Protein AF-A0A251TDT8-F1 (afdb_monomer_lite)

Radius of gyration: 25.7 Å; chains: 1; bounding box: 48×31×86 Å

Sequence (150 aa):
MIRGVPVQFLWQVLSDKQMSRLHEELTTSLGTLNLVSNNHDYLMVLALIEIVDNIKCVAKGVSRLGKKCTDPVYRNLDHVFDNPIEIDGNWCGWEYKLKKMEKQVKKMKRFAAVTLQLCEELEVLSELENGLKRLQDNNSNQMKLNEFEI

Structure (mmCIF, N/CA/C/O backbone):
data_AF-A0A251TDT8-F1
#
_entry.id   AF-A0A251TDT8-F1
#
loop_
_atom_site.group_PDB
_atom_site.id
_atom_site.type_symbol
_atom_site.label_atom_id
_atom_site.label_alt_id
_atom_site.label_comp_id
_atom_site.label_asym_id
_atom_site.label_entity_id
_atom_site.label_seq_id
_atom_site.pdbx_PDB_ins_code
_atom_site.Cartn_x
_atom_site.Cartn_y
_atom_site.Cartn_z
_atom_site.occupancy
_atom_site.B_iso_or_equiv
_atom_site.auth_seq_id
_atom_site.auth_comp_id
_atom_site.auth_asym_id
_atom_site.auth_atom_id
_atom_site.pdbx_PDB_model_num
ATOM 1 N N . MET A 1 1 ? 15.741 -5.359 7.578 1.00 31.61 1 MET A N 1
ATOM 2 C CA . MET A 1 1 ? 14.926 -4.141 7.779 1.00 31.61 1 MET A CA 1
ATOM 3 C C . MET A 1 1 ? 14.468 -3.651 6.411 1.00 31.61 1 MET A C 1
ATOM 5 O O . MET A 1 1 ? 15.202 -2.934 5.745 1.00 31.61 1 MET A O 1
ATOM 9 N N . ILE A 1 2 ? 13.312 -4.128 5.939 1.00 37.88 2 ILE A N 1
ATOM 10 C CA . ILE A 1 2 ? 12.741 -3.696 4.656 1.00 37.88 2 ILE A CA 1
ATOM 11 C C . ILE A 1 2 ? 12.204 -2.285 4.891 1.00 37.88 2 ILE A C 1
ATOM 13 O O . ILE A 1 2 ? 11.228 -2.107 5.618 1.00 37.88 2 ILE A O 1
ATOM 17 N N . ARG A 1 3 ? 12.887 -1.267 4.356 1.00 37.72 3 ARG A N 1
ATOM 18 C CA . ARG A 1 3 ? 12.356 0.098 4.335 1.00 37.72 3 ARG A CA 1
ATOM 19 C C . ARG A 1 3 ? 11.106 0.072 3.462 1.00 37.72 3 ARG A C 1
ATOM 21 O O . ARG A 1 3 ? 11.209 0.008 2.243 1.00 37.72 3 ARG A O 1
ATOM 28 N N . GLY A 1 4 ? 9.938 0.062 4.101 1.00 40.88 4 GLY A N 1
ATOM 29 C CA . GLY A 1 4 ? 8.659 0.153 3.414 1.00 40.88 4 GLY A CA 1
ATOM 30 C C . GLY A 1 4 ? 8.638 1.412 2.558 1.00 40.88 4 GLY A C 1
ATOM 31 O O . GLY A 1 4 ? 8.824 2.519 3.067 1.00 40.88 4 GLY A O 1
ATOM 32 N N . VAL A 1 5 ? 8.453 1.236 1.253 1.00 46.31 5 VAL A N 1
ATOM 33 C CA . VAL A 1 5 ? 8.244 2.348 0.329 1.00 46.31 5 VAL A CA 1
ATOM 34 C C . VAL A 1 5 ? 7.019 3.125 0.826 1.00 46.31 5 VAL A C 1
ATOM 36 O O . VAL A 1 5 ? 5.959 2.526 1.027 1.00 46.31 5 VAL A O 1
ATOM 39 N N . PRO A 1 6 ? 7.123 4.442 1.078 1.00 46.53 6 PRO A N 1
ATOM 40 C CA . PRO A 1 6 ? 5.987 5.209 1.558 1.00 46.53 6 PRO A CA 1
ATOM 41 C C . PRO A 1 6 ? 4.871 5.165 0.509 1.00 46.53 6 PRO A C 1
ATOM 43 O O . PRO A 1 6 ? 5.058 5.609 -0.623 1.00 46.53 6 PRO A O 1
ATOM 46 N N . VAL A 1 7 ? 3.683 4.694 0.912 1.00 47.88 7 VAL A N 1
ATOM 47 C CA . VAL A 1 7 ? 2.456 4.538 0.088 1.00 47.88 7 VAL A CA 1
ATOM 48 C C . VAL A 1 7 ? 2.117 5.794 -0.741 1.00 47.88 7 VAL A C 1
ATOM 50 O O . VAL A 1 7 ? 1.459 5.740 -1.773 1.00 47.88 7 VAL A O 1
ATOM 53 N N . GLN A 1 8 ? 2.635 6.941 -0.310 1.00 47.06 8 GLN A N 1
ATOM 54 C CA . GLN A 1 8 ? 2.539 8.255 -0.932 1.00 47.06 8 GLN A CA 1
ATOM 55 C C . GLN A 1 8 ? 3.125 8.328 -2.355 1.00 47.06 8 GLN A C 1
ATOM 57 O O . GLN A 1 8 ? 2.700 9.194 -3.118 1.00 47.06 8 GLN A O 1
ATOM 62 N N . PHE A 1 9 ? 4.095 7.469 -2.691 1.00 55.69 9 PHE A N 1
ATOM 63 C CA . PHE A 1 9 ? 4.822 7.513 -3.965 1.00 55.69 9 PHE A CA 1
ATOM 64 C C . PHE A 1 9 ? 4.203 6.645 -5.061 1.00 55.69 9 PHE A C 1
ATOM 66 O O . PHE A 1 9 ? 4.388 6.953 -6.233 1.00 55.69 9 PHE A O 1
ATOM 73 N N . LEU A 1 10 ? 3.443 5.604 -4.706 1.00 57.69 10 LEU A N 1
ATOM 74 C CA . LEU A 1 10 ? 2.997 4.569 -5.650 1.00 57.69 10 LEU A CA 1
ATOM 75 C C . LEU A 1 10 ? 2.246 5.125 -6.861 1.00 57.69 10 LEU A C 1
ATOM 77 O O . LEU A 1 10 ? 2.482 4.686 -7.979 1.00 57.69 10 LEU A O 1
ATOM 81 N N . TRP A 1 11 ? 1.396 6.135 -6.663 1.00 62.72 11 TRP A N 1
ATOM 82 C CA . TRP A 1 11 ? 0.646 6.733 -7.769 1.00 62.72 11 TRP A CA 1
ATOM 83 C C . TRP A 1 11 ? 1.535 7.548 -8.729 1.00 62.72 11 TRP A C 1
ATOM 85 O O . TRP A 1 11 ? 1.183 7.711 -9.891 1.00 62.72 11 TRP A O 1
ATOM 95 N N . GLN A 1 12 ? 2.692 8.046 -8.271 1.00 66.25 12 GLN A N 1
ATOM 96 C CA . GLN A 1 12 ? 3.645 8.782 -9.111 1.00 66.25 12 GLN A CA 1
ATOM 97 C C . GLN A 1 12 ? 4.664 7.877 -9.804 1.00 66.25 12 GLN A C 1
ATOM 99 O O . GLN A 1 12 ? 5.225 8.297 -10.814 1.00 66.25 12 GLN A O 1
ATOM 104 N N . VAL A 1 13 ? 4.903 6.666 -9.286 1.00 66.12 13 VAL A N 1
ATOM 105 C CA . VAL A 1 13 ? 5.915 5.725 -9.807 1.00 66.12 13 VAL A CA 1
ATOM 106 C C . VAL A 1 13 ? 5.671 5.382 -11.278 1.00 66.12 13 VAL A C 1
ATOM 108 O O . VAL A 1 13 ? 6.625 5.297 -12.038 1.00 66.12 13 VAL A O 1
ATOM 111 N N . LEU A 1 14 ? 4.407 5.276 -11.694 1.00 69.00 14 LEU A N 1
ATOM 112 C CA . LEU A 1 14 ? 4.033 4.980 -13.081 1.00 69.00 14 LEU A CA 1
ATOM 113 C C . LEU A 1 14 ? 3.860 6.226 -13.966 1.00 69.00 14 LEU A C 1
ATOM 115 O O . LEU A 1 14 ? 3.399 6.110 -15.095 1.00 69.00 14 LEU A O 1
ATOM 119 N N . SER A 1 15 ? 4.187 7.428 -13.480 1.00 77.62 15 SER A N 1
ATOM 120 C CA . SER A 1 15 ? 4.156 8.615 -14.346 1.00 77.62 15 SER A CA 1
ATOM 121 C C . SER A 1 15 ? 5.298 8.579 -15.359 1.00 77.62 15 SER A C 1
ATOM 123 O O . SER A 1 15 ? 6.400 8.153 -15.013 1.00 77.62 15 SER A O 1
ATOM 125 N N . ASP A 1 16 ? 5.071 9.110 -16.565 1.00 78.06 16 ASP A N 1
ATOM 126 C CA . ASP A 1 16 ? 6.079 9.148 -17.639 1.00 78.06 16 ASP A CA 1
ATOM 127 C C . ASP A 1 16 ? 7.420 9.688 -17.143 1.00 78.06 16 ASP A C 1
ATOM 129 O O . ASP A 1 16 ? 8.469 9.099 -17.371 1.00 78.06 16 ASP A O 1
ATOM 133 N N . LYS A 1 17 ? 7.383 10.764 -16.348 1.00 84.06 17 LYS A N 1
ATOM 134 C CA . LYS A 1 17 ? 8.579 11.354 -15.745 1.00 84.06 17 LYS A CA 1
ATOM 135 C C . LYS A 1 17 ? 9.340 10.367 -14.856 1.00 84.06 17 LYS A C 1
ATOM 137 O O . LYS A 1 17 ? 10.566 10.351 -14.894 1.00 84.06 17 LYS A O 1
ATOM 142 N N . GLN A 1 18 ? 8.650 9.608 -14.005 1.00 83.38 18 GLN A N 1
ATOM 143 C CA . GLN A 1 18 ? 9.320 8.647 -13.124 1.00 83.38 18 GLN A CA 1
ATOM 144 C C . GLN A 1 18 ? 9.786 7.413 -13.896 1.00 83.38 18 GLN A C 1
ATOM 146 O O . GLN A 1 18 ? 10.883 6.937 -13.629 1.00 83.38 18 GLN A O 1
ATOM 151 N N . MET A 1 19 ? 9.028 6.962 -14.897 1.00 83.56 19 MET A N 1
ATOM 152 C CA . MET A 1 19 ? 9.432 5.861 -15.772 1.00 83.56 19 MET A CA 1
ATOM 153 C C . MET A 1 19 ? 10.671 6.212 -16.604 1.00 83.56 19 MET A C 1
ATOM 155 O O . MET A 1 19 ? 11.585 5.398 -16.702 1.00 83.56 19 MET A O 1
ATOM 159 N N . SER A 1 20 ? 10.763 7.436 -17.134 1.00 86.06 20 SER A N 1
ATOM 160 C CA . SER A 1 20 ? 11.966 7.909 -17.832 1.00 86.06 20 SER A CA 1
ATOM 161 C C . SER A 1 20 ? 13.176 8.005 -16.902 1.00 86.06 20 SER A C 1
ATOM 163 O O . SER A 1 20 ? 14.268 7.597 -17.284 1.00 86.06 20 SER A O 1
ATOM 165 N N . ARG A 1 21 ? 12.987 8.497 -15.670 1.00 88.50 21 ARG A N 1
ATOM 166 C CA . ARG A 1 21 ? 14.063 8.537 -14.665 1.00 88.50 21 ARG A CA 1
ATOM 167 C C . ARG A 1 21 ? 14.529 7.140 -14.270 1.00 88.50 21 ARG A C 1
ATOM 169 O O . ARG A 1 21 ? 15.725 6.905 -14.196 1.00 88.50 21 ARG A O 1
ATOM 176 N N . LEU A 1 22 ? 13.598 6.212 -14.056 1.00 87.31 22 LEU A N 1
ATOM 177 C CA . LEU A 1 22 ? 13.910 4.819 -13.747 1.00 87.31 22 LEU A CA 1
ATOM 178 C C . LEU A 1 22 ? 14.700 4.167 -14.887 1.00 87.31 22 LEU A C 1
ATOM 180 O O . LEU A 1 22 ? 15.695 3.495 -14.637 1.00 87.31 22 LEU A O 1
ATOM 184 N N . HIS A 1 23 ? 14.297 4.408 -16.135 1.00 87.25 23 HIS A N 1
ATOM 185 C CA . HIS A 1 23 ? 15.029 3.940 -17.309 1.00 87.25 23 HIS A CA 1
ATOM 186 C C . HIS A 1 23 ? 16.461 4.495 -17.351 1.00 87.25 23 HIS A C 1
ATOM 188 O O . HIS A 1 23 ? 17.415 3.747 -17.565 1.00 87.25 23 HIS A O 1
ATOM 194 N N . GLU A 1 24 ? 16.638 5.795 -17.112 1.00 89.19 24 GLU A N 1
ATOM 195 C CA . GLU A 1 24 ? 17.960 6.429 -17.031 1.00 89.19 24 GLU A CA 1
ATOM 196 C C . GLU A 1 24 ? 18.817 5.820 -15.907 1.00 89.19 24 GLU A C 1
ATOM 198 O O . GLU A 1 24 ? 19.966 5.448 -16.130 1.00 89.19 24 GLU A O 1
ATOM 203 N N . GLU A 1 25 ? 18.258 5.632 -14.713 1.00 87.56 25 GLU A N 1
ATOM 204 C CA . GLU A 1 25 ? 18.964 5.022 -13.580 1.00 87.56 25 GLU A CA 1
ATOM 205 C C . GLU A 1 25 ? 19.378 3.567 -13.874 1.00 87.56 25 GLU A C 1
ATOM 207 O O . GLU A 1 25 ? 20.517 3.179 -13.602 1.00 87.56 25 GLU A O 1
ATOM 212 N N . LEU A 1 26 ? 18.501 2.766 -14.489 1.00 86.06 26 LEU A N 1
ATOM 213 C CA . LEU A 1 26 ? 18.790 1.372 -14.850 1.00 86.06 26 LEU A CA 1
ATOM 214 C C . LEU A 1 26 ? 19.828 1.249 -15.974 1.00 86.06 26 LEU A C 1
ATOM 216 O O . LEU A 1 26 ? 20.595 0.288 -16.003 1.00 86.06 26 LEU A O 1
ATOM 220 N N . THR A 1 27 ? 19.871 2.217 -1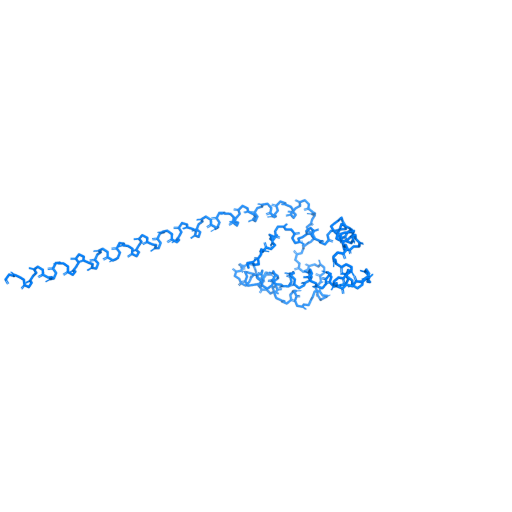6.891 1.00 82.38 27 THR A N 1
ATOM 221 C CA . THR A 1 27 ? 20.803 2.228 -18.033 1.00 82.38 27 THR A CA 1
ATOM 222 C C . THR A 1 27 ? 22.163 2.838 -17.700 1.00 82.38 27 THR A C 1
ATOM 224 O O . THR A 1 27 ? 23.143 2.533 -18.373 1.00 82.38 27 THR A O 1
ATOM 227 N N . THR A 1 28 ? 22.257 3.655 -16.649 1.00 85.44 28 THR A N 1
ATOM 228 C CA . THR A 1 28 ? 23.511 4.303 -16.217 1.00 85.44 28 THR A CA 1
ATOM 229 C C . THR A 1 28 ? 24.183 3.601 -15.036 1.00 85.44 28 THR A C 1
ATOM 231 O O . THR A 1 28 ? 25.387 3.755 -14.817 1.00 85.44 28 THR A O 1
ATOM 234 N N . SER A 1 29 ? 23.435 2.800 -14.274 1.00 88.31 29 SER A N 1
ATOM 235 C CA . SER A 1 29 ? 23.958 2.075 -13.119 1.00 88.31 29 SER A CA 1
ATOM 236 C C . SER A 1 29 ? 24.831 0.891 -13.539 1.00 88.31 29 SER A C 1
ATOM 238 O O . SER A 1 29 ? 24.343 -0.202 -13.832 1.00 88.31 29 SER A O 1
ATOM 240 N N . LEU A 1 30 ? 26.152 1.085 -13.476 1.00 84.81 30 LEU A N 1
ATOM 241 C CA . LEU A 1 30 ? 27.146 0.043 -13.756 1.00 84.81 30 LEU A CA 1
ATOM 242 C C . LEU A 1 30 ? 26.932 -1.216 -12.894 1.00 84.81 30 LEU A C 1
ATOM 244 O O . LEU A 1 30 ? 27.124 -2.333 -13.363 1.00 84.81 30 LEU A O 1
ATOM 248 N N . GLY A 1 31 ? 26.500 -1.043 -11.640 1.00 85.94 31 GLY A N 1
ATOM 249 C CA . GLY A 1 31 ? 26.188 -2.160 -10.746 1.00 85.94 31 GLY A CA 1
ATOM 250 C C . GLY A 1 31 ? 25.018 -3.003 -11.252 1.00 85.94 31 GLY A C 1
ATOM 251 O O . GLY A 1 31 ? 25.099 -4.226 -11.238 1.00 85.94 31 GLY A O 1
ATOM 252 N N . THR A 1 32 ? 23.966 -2.363 -11.763 1.00 85.44 32 THR A N 1
ATOM 253 C CA . THR A 1 32 ? 22.799 -3.065 -12.323 1.00 85.44 32 THR A CA 1
ATOM 254 C C . THR A 1 32 ? 23.169 -3.792 -13.613 1.00 85.44 32 THR A C 1
ATOM 256 O O . THR A 1 32 ? 22.847 -4.971 -13.770 1.00 85.44 32 THR A O 1
ATOM 259 N N . LEU A 1 33 ? 23.923 -3.124 -14.493 1.00 86.38 33 LEU A N 1
ATOM 260 C CA . LEU A 1 33 ? 24.365 -3.702 -15.763 1.00 86.38 33 LEU A CA 1
ATOM 261 C C . LEU A 1 33 ? 25.299 -4.903 -15.580 1.00 86.38 33 LEU A C 1
ATOM 263 O O . LEU A 1 33 ? 25.203 -5.875 -16.326 1.00 86.38 33 LEU A O 1
ATOM 267 N N . ASN A 1 34 ? 26.173 -4.852 -14.573 1.00 86.38 34 ASN A N 1
ATOM 268 C CA . ASN A 1 34 ? 27.160 -5.903 -14.333 1.00 86.38 34 ASN A CA 1
ATOM 269 C C . ASN A 1 34 ? 26.636 -7.061 -13.473 1.00 86.38 34 ASN A C 1
ATOM 271 O O . ASN A 1 34 ? 27.102 -8.184 -13.645 1.00 86.38 34 ASN A O 1
ATOM 275 N N . LEU A 1 35 ? 25.721 -6.810 -12.527 1.00 88.94 35 LEU A N 1
ATOM 276 C CA . LEU A 1 35 ? 25.252 -7.835 -11.581 1.00 88.94 35 LEU A CA 1
ATOM 277 C C . LEU A 1 35 ? 23.919 -8.474 -11.973 1.00 88.94 35 LEU A C 1
ATOM 279 O O . LEU A 1 35 ? 23.648 -9.593 -11.543 1.00 88.94 35 LEU A O 1
ATOM 283 N N . VAL A 1 36 ? 23.081 -7.774 -12.743 1.00 88.44 36 VAL A N 1
ATOM 284 C CA . VAL A 1 36 ? 21.736 -8.249 -13.096 1.00 88.44 36 VAL A CA 1
ATOM 285 C C . VAL A 1 36 ? 21.666 -8.603 -14.576 1.00 88.44 36 VAL A C 1
ATOM 287 O O . VAL A 1 36 ? 21.436 -9.760 -14.920 1.00 88.44 36 VAL A O 1
ATOM 290 N N . SER A 1 37 ? 21.840 -7.618 -15.461 1.00 88.62 37 SER A N 1
ATOM 291 C CA . SER A 1 37 ? 21.809 -7.823 -16.912 1.00 88.62 37 SER A CA 1
ATOM 292 C C . SER A 1 37 ? 22.267 -6.571 -17.650 1.00 88.62 37 SER A C 1
ATOM 294 O O . SER A 1 37 ? 21.920 -5.465 -17.255 1.00 88.62 37 SER A O 1
ATOM 296 N N . ASN A 1 38 ? 22.958 -6.735 -18.775 1.00 87.94 38 ASN A N 1
ATOM 297 C CA . ASN A 1 38 ? 23.280 -5.646 -19.699 1.00 87.94 38 ASN A CA 1
ATOM 298 C C . ASN A 1 38 ? 22.163 -5.367 -20.725 1.00 87.94 38 ASN A C 1
ATOM 300 O O . ASN A 1 38 ? 22.293 -4.453 -21.537 1.00 87.94 38 ASN A O 1
ATOM 304 N N . ASN A 1 39 ? 21.080 -6.149 -20.718 1.00 90.12 39 ASN A N 1
ATOM 305 C CA . ASN A 1 39 ? 19.933 -5.940 -21.591 1.00 90.12 39 ASN A CA 1
ATOM 306 C C . ASN A 1 39 ? 18.943 -4.967 -20.929 1.00 90.12 39 ASN A C 1
ATOM 308 O O . ASN A 1 39 ? 18.236 -5.324 -19.986 1.00 90.12 39 ASN A O 1
ATOM 312 N N . HIS A 1 40 ? 18.884 -3.738 -21.442 1.00 86.62 40 HIS A N 1
ATOM 313 C CA . HIS A 1 40 ? 18.030 -2.681 -20.901 1.00 86.62 40 HIS A CA 1
ATOM 314 C C . HIS A 1 40 ? 16.534 -3.008 -20.977 1.00 86.62 40 HIS A C 1
ATOM 316 O O . HIS A 1 40 ? 15.816 -2.747 -20.013 1.00 86.62 40 HIS A O 1
ATOM 322 N N . ASP A 1 41 ? 16.068 -3.638 -22.059 1.00 87.25 41 ASP A N 1
ATOM 323 C CA . ASP A 1 41 ? 14.660 -4.026 -22.203 1.00 87.25 41 ASP A CA 1
ATOM 324 C C . ASP A 1 41 ? 14.273 -5.059 -21.141 1.00 87.25 41 ASP A C 1
ATOM 326 O O . ASP A 1 41 ? 13.223 -4.956 -20.504 1.00 87.25 41 ASP A O 1
ATOM 330 N N . TYR A 1 42 ? 15.164 -6.020 -20.882 1.00 89.50 42 TYR A N 1
ATOM 331 C CA . TYR A 1 42 ? 14.979 -7.000 -19.815 1.00 89.50 42 TYR A CA 1
ATOM 332 C C . TYR A 1 42 ? 14.930 -6.338 -18.431 1.00 89.50 42 TYR A C 1
ATOM 334 O O . TYR A 1 42 ? 14.041 -6.650 -17.638 1.00 89.50 42 TYR A O 1
ATOM 342 N N . LEU A 1 43 ? 15.838 -5.398 -18.144 1.00 89.69 43 LEU A N 1
ATOM 343 C CA . LEU A 1 43 ? 15.838 -4.662 -16.874 1.00 89.69 43 LEU A CA 1
ATOM 344 C C . LEU A 1 43 ? 14.559 -3.839 -16.680 1.00 89.69 43 LEU A C 1
ATOM 346 O O . LEU A 1 43 ? 14.023 -3.798 -15.574 1.00 89.69 43 LEU A O 1
ATOM 350 N N . MET A 1 44 ? 14.045 -3.219 -17.744 1.00 87.69 44 MET A N 1
ATOM 351 C CA . MET A 1 44 ? 12.791 -2.467 -17.693 1.00 87.69 44 MET A CA 1
ATOM 352 C C . MET A 1 44 ? 11.587 -3.371 -17.436 1.00 87.69 44 MET A C 1
ATOM 354 O O . MET A 1 44 ? 10.744 -3.040 -16.601 1.00 87.69 44 MET A O 1
ATOM 358 N N . VAL A 1 45 ? 11.513 -4.524 -18.105 1.00 89.44 45 VAL A N 1
ATOM 359 C CA . VAL A 1 45 ? 10.462 -5.521 -17.851 1.00 89.44 45 VAL A CA 1
ATOM 360 C C . VAL A 1 45 ? 10.540 -6.029 -16.413 1.00 89.44 45 VAL A C 1
ATOM 362 O O . VAL A 1 45 ? 9.517 -6.085 -15.731 1.00 89.44 45 VAL A O 1
ATOM 365 N N . LEU A 1 46 ? 11.741 -6.338 -15.921 1.00 90.62 46 LEU A N 1
ATOM 366 C CA . LEU A 1 46 ? 11.952 -6.779 -14.543 1.00 90.62 46 LEU A CA 1
ATOM 367 C C . LEU A 1 46 ? 11.493 -5.715 -13.533 1.00 90.62 46 LEU A C 1
ATOM 369 O O . LEU A 1 46 ? 10.756 -6.028 -12.600 1.00 90.62 46 LEU A O 1
ATOM 373 N N . ALA A 1 47 ? 11.860 -4.451 -13.750 1.00 88.25 47 ALA A N 1
ATOM 374 C CA . ALA A 1 47 ? 11.443 -3.348 -12.891 1.00 88.25 47 ALA A CA 1
ATOM 375 C C . ALA A 1 47 ? 9.921 -3.128 -12.915 1.00 88.25 47 ALA A C 1
ATOM 377 O O . ALA A 1 47 ? 9.316 -2.861 -11.876 1.00 88.25 47 ALA A O 1
ATOM 378 N N . LEU A 1 48 ? 9.279 -3.277 -14.077 1.00 84.88 48 LEU A N 1
ATOM 379 C CA . LEU A 1 48 ? 7.821 -3.212 -14.193 1.00 84.88 48 LEU A CA 1
ATOM 380 C C . LEU A 1 48 ? 7.133 -4.340 -13.418 1.00 84.88 48 LEU A C 1
ATOM 382 O O . LEU A 1 48 ? 6.162 -4.072 -12.710 1.00 84.88 48 LEU A O 1
ATOM 386 N N . ILE A 1 49 ? 7.640 -5.572 -13.511 1.00 87.81 49 ILE A N 1
ATOM 387 C CA . ILE A 1 49 ? 7.126 -6.714 -12.739 1.00 87.81 49 ILE A CA 1
ATOM 388 C C . ILE A 1 49 ? 7.221 -6.419 -11.235 1.00 87.81 49 ILE A C 1
ATOM 390 O O . ILE A 1 49 ? 6.226 -6.553 -10.522 1.00 87.81 49 ILE A O 1
ATOM 394 N N . GLU A 1 50 ? 8.371 -5.929 -10.770 1.00 87.75 50 GLU A N 1
ATOM 395 C CA . GLU A 1 50 ? 8.600 -5.552 -9.369 1.00 87.75 50 GLU A CA 1
ATOM 396 C C . GLU A 1 50 ? 7.623 -4.454 -8.900 1.00 87.75 50 GLU A C 1
ATOM 398 O O . GLU A 1 50 ? 7.043 -4.529 -7.813 1.00 87.75 50 GLU A O 1
ATOM 403 N N . ILE A 1 51 ? 7.391 -3.424 -9.721 1.00 84.56 51 ILE A N 1
ATOM 404 C CA . ILE A 1 51 ? 6.430 -2.353 -9.412 1.00 84.56 51 ILE A CA 1
ATOM 405 C C . ILE A 1 51 ? 5.006 -2.913 -9.323 1.00 84.56 51 ILE A C 1
ATOM 407 O O . ILE A 1 51 ? 4.278 -2.590 -8.379 1.00 84.56 51 ILE A O 1
ATOM 411 N N . VAL A 1 52 ? 4.607 -3.762 -10.271 1.00 83.19 52 VAL A N 1
ATOM 412 C CA . VAL A 1 52 ? 3.282 -4.394 -10.284 1.00 83.19 52 VAL A CA 1
ATOM 413 C C . VAL A 1 52 ? 3.079 -5.262 -9.043 1.00 83.19 52 VAL A C 1
ATOM 415 O O . VAL A 1 52 ? 2.033 -5.167 -8.397 1.00 83.19 52 VAL A O 1
ATOM 418 N N . ASP A 1 53 ? 4.069 -6.060 -8.654 1.00 84.88 53 ASP A N 1
ATOM 419 C CA . ASP A 1 53 ? 3.974 -6.900 -7.459 1.00 84.88 53 ASP A CA 1
ATOM 420 C C . ASP A 1 53 ? 3.901 -6.073 -6.167 1.00 84.88 53 ASP A C 1
ATOM 422 O O . ASP A 1 53 ? 3.102 -6.378 -5.272 1.00 84.88 53 ASP A O 1
ATOM 426 N N . ASN A 1 54 ? 4.624 -4.953 -6.098 1.00 84.31 54 ASN A N 1
ATOM 427 C CA . ASN A 1 54 ? 4.482 -3.995 -5.001 1.00 84.31 54 ASN A CA 1
ATOM 428 C C . ASN A 1 54 ? 3.070 -3.387 -4.937 1.00 84.31 54 ASN A C 1
ATOM 430 O O . ASN A 1 54 ? 2.488 -3.269 -3.852 1.00 84.31 54 ASN A O 1
ATOM 434 N N . ILE A 1 55 ? 2.480 -3.046 -6.087 1.00 81.62 55 ILE A N 1
ATOM 435 C CA . ILE A 1 55 ? 1.100 -2.548 -6.165 1.00 81.62 55 ILE A CA 1
ATOM 436 C C . ILE A 1 55 ? 0.106 -3.627 -5.712 1.00 81.62 55 ILE A C 1
ATOM 438 O O . ILE A 1 55 ? -0.802 -3.308 -4.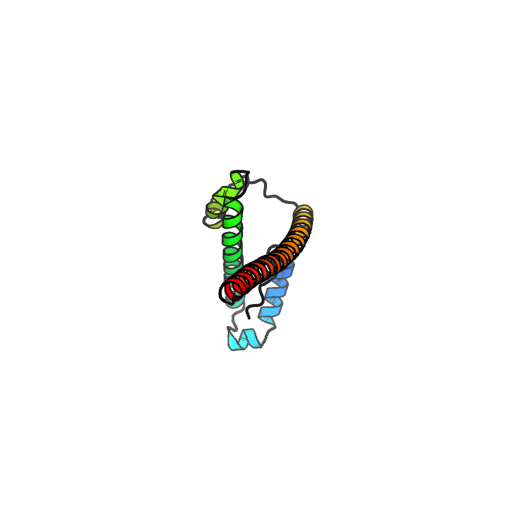943 1.00 81.62 55 ILE A O 1
ATOM 442 N N . LYS A 1 56 ? 0.294 -4.901 -6.086 1.00 83.81 56 LYS A N 1
ATOM 443 C CA . LYS A 1 56 ? -0.563 -6.016 -5.628 1.00 83.81 56 LYS A CA 1
ATOM 444 C C . LYS A 1 56 ? -0.573 -6.156 -4.106 1.00 83.81 56 LYS A C 1
ATOM 446 O O . LYS A 1 56 ? -1.630 -6.380 -3.514 1.00 83.81 56 LYS A O 1
ATOM 451 N N . CYS A 1 57 ? 0.577 -6.016 -3.448 1.00 84.38 57 CYS A N 1
ATOM 452 C CA . CYS A 1 57 ? 0.653 -6.059 -1.983 1.00 84.38 57 CYS A CA 1
ATOM 453 C C . CYS A 1 57 ? -0.211 -4.967 -1.336 1.00 84.38 57 CYS A C 1
ATOM 455 O O . CYS A 1 57 ? -0.945 -5.222 -0.378 1.00 84.38 57 CYS A O 1
ATOM 457 N N . VAL A 1 58 ? -0.167 -3.759 -1.894 1.00 82.44 58 VAL A N 1
ATOM 458 C CA . VAL A 1 58 ? -0.964 -2.621 -1.422 1.00 82.44 58 VAL A CA 1
ATOM 459 C C . VAL A 1 58 ? -2.443 -2.828 -1.731 1.00 82.44 58 VAL A C 1
ATOM 461 O O . VAL A 1 58 ? -3.275 -2.607 -0.853 1.00 82.44 58 VAL A O 1
ATOM 464 N N . ALA A 1 59 ? -2.767 -3.321 -2.926 1.00 84.56 59 ALA A N 1
ATOM 465 C CA . ALA A 1 59 ? -4.122 -3.649 -3.356 1.00 84.56 59 ALA A CA 1
ATOM 466 C C . ALA A 1 59 ? -4.802 -4.623 -2.382 1.00 84.56 59 ALA A C 1
ATOM 468 O O . ALA A 1 59 ? -5.887 -4.333 -1.885 1.00 84.56 59 ALA A O 1
ATOM 469 N N . LYS A 1 60 ? -4.110 -5.698 -1.974 1.00 86.88 60 LYS A N 1
ATOM 470 C CA . LYS A 1 60 ? -4.596 -6.634 -0.941 1.00 86.88 60 LYS A CA 1
ATOM 471 C C . LYS A 1 60 ? -4.907 -5.934 0.384 1.00 86.88 60 LYS A C 1
ATOM 473 O O . LYS A 1 60 ? -5.919 -6.220 1.023 1.00 86.88 60 LYS A O 1
ATOM 478 N N . GLY A 1 61 ? -4.044 -5.017 0.821 1.00 86.62 61 GLY A N 1
ATOM 479 C CA . GLY A 1 61 ? -4.282 -4.213 2.023 1.00 86.62 61 GLY A CA 1
ATOM 480 C C . GLY A 1 61 ? -5.521 -3.324 1.890 1.00 86.62 61 GLY A C 1
ATOM 481 O O . GLY A 1 61 ? -6.371 -3.301 2.783 1.00 86.62 61 GLY A O 1
ATOM 482 N N . VAL A 1 62 ? -5.651 -2.643 0.752 1.00 85.06 62 VAL A N 1
ATOM 483 C CA . VAL A 1 62 ? -6.785 -1.767 0.439 1.00 85.06 62 VAL A CA 1
ATOM 484 C C . VAL A 1 62 ? -8.088 -2.558 0.373 1.00 85.06 62 VAL A C 1
ATOM 486 O O . VAL A 1 62 ? -9.065 -2.131 0.982 1.00 85.06 62 VAL A O 1
ATOM 489 N N . SER A 1 63 ? -8.120 -3.736 -0.247 1.00 88.88 63 SER A N 1
ATOM 490 C CA . SER A 1 63 ? -9.325 -4.568 -0.271 1.00 88.88 63 SER A CA 1
ATOM 491 C C . SER A 1 63 ? -9.789 -5.006 1.109 1.00 88.88 63 SER A C 1
ATOM 493 O O . SER A 1 63 ? -10.985 -4.994 1.404 1.00 88.88 63 SER A O 1
ATOM 495 N N . ARG A 1 64 ? -8.851 -5.361 1.999 1.00 89.88 64 ARG A N 1
ATOM 496 C CA . ARG A 1 64 ? -9.185 -5.717 3.388 1.00 89.88 64 ARG A CA 1
ATOM 497 C C . ARG A 1 64 ? -9.837 -4.549 4.126 1.00 89.88 64 ARG A C 1
ATOM 499 O O . ARG A 1 64 ? -10.723 -4.780 4.947 1.00 89.88 64 ARG A O 1
ATOM 506 N N . LEU A 1 65 ? -9.419 -3.316 3.836 1.00 85.69 65 LEU A N 1
ATOM 507 C CA . LEU A 1 65 ? -10.072 -2.112 4.351 1.00 85.69 65 LEU A CA 1
ATOM 508 C C . LEU A 1 65 ? -11.423 -1.865 3.668 1.00 85.69 65 LEU A C 1
ATOM 510 O O . LEU A 1 65 ? -12.397 -1.574 4.357 1.00 85.69 65 LEU A O 1
ATOM 514 N N . GLY A 1 66 ? -11.505 -2.058 2.351 1.00 87.62 66 GLY A N 1
ATOM 515 C CA . GLY A 1 66 ? -12.726 -1.911 1.555 1.00 87.62 66 GLY A CA 1
ATOM 516 C C . GLY A 1 66 ? -13.884 -2.779 2.048 1.00 87.62 66 GLY A C 1
ATOM 517 O O . GLY A 1 66 ? -15.016 -2.308 2.148 1.00 87.62 66 GLY A O 1
ATOM 518 N N . LYS A 1 67 ? -13.601 -4.009 2.498 1.00 89.06 67 LYS A N 1
ATOM 519 C CA . LYS A 1 67 ? -14.592 -4.901 3.138 1.00 89.06 67 LYS A CA 1
ATOM 520 C C . LYS A 1 67 ? -15.282 -4.288 4.362 1.00 89.06 67 LYS A C 1
ATOM 522 O O . LYS A 1 67 ? -16.386 -4.703 4.703 1.00 89.06 67 LYS A O 1
ATOM 527 N N . LYS A 1 68 ? -14.647 -3.314 5.024 1.00 88.00 68 LYS A N 1
ATOM 528 C CA . LYS A 1 68 ? -15.184 -2.603 6.196 1.00 88.00 68 LYS A CA 1
ATOM 529 C C . LYS A 1 68 ? -15.890 -1.289 5.834 1.00 88.00 68 LYS A C 1
ATOM 531 O O . LYS A 1 68 ? -16.388 -0.612 6.729 1.00 88.00 68 LYS A O 1
ATOM 536 N N . CYS A 1 69 ? -15.931 -0.902 4.559 1.00 85.50 69 CYS A N 1
ATOM 537 C CA . CYS A 1 69 ? -16.588 0.327 4.127 1.00 85.50 69 CYS A CA 1
ATOM 538 C C . CYS A 1 69 ? -18.118 0.199 4.141 1.00 85.50 69 CYS A C 1
ATOM 540 O O . CYS A 1 69 ? -18.697 -0.828 3.773 1.00 85.50 69 CYS A O 1
ATOM 542 N N . THR A 1 70 ? -18.784 1.289 4.526 1.00 88.25 70 THR A N 1
ATOM 543 C CA . THR A 1 70 ? -20.249 1.377 4.540 1.00 88.25 70 THR A CA 1
ATOM 544 C C . THR A 1 70 ? -20.827 1.272 3.134 1.00 88.25 70 THR A C 1
ATOM 546 O O . THR A 1 70 ? -21.803 0.554 2.938 1.00 88.25 70 THR A O 1
ATOM 549 N N . ASP A 1 71 ? -20.194 1.932 2.165 1.00 83.12 71 ASP A N 1
ATOM 550 C CA . ASP A 1 71 ? -20.600 1.909 0.763 1.00 83.12 71 ASP A CA 1
ATOM 551 C C . ASP A 1 71 ? -20.231 0.553 0.110 1.00 83.12 71 ASP A C 1
ATOM 553 O O . ASP A 1 71 ? -19.048 0.184 0.097 1.00 83.12 71 ASP A O 1
ATOM 557 N N . PRO A 1 72 ? -21.222 -0.207 -0.406 1.00 82.44 72 PRO A N 1
ATOM 558 C CA . PRO A 1 72 ? -21.024 -1.527 -1.005 1.00 82.44 72 PRO A CA 1
ATOM 559 C C . PRO A 1 72 ? -20.036 -1.556 -2.171 1.00 82.44 72 PRO A C 1
ATOM 561 O O . PRO A 1 72 ? -19.400 -2.588 -2.385 1.00 82.44 72 PRO A O 1
ATOM 564 N N . VAL A 1 73 ? -19.875 -0.442 -2.893 1.00 78.69 73 VAL A N 1
ATOM 565 C CA . VAL A 1 73 ? -18.982 -0.350 -4.058 1.00 78.69 73 VAL A CA 1
ATOM 566 C C . VAL A 1 73 ? -17.536 -0.696 -3.681 1.00 78.69 73 VAL A C 1
ATOM 568 O O . VAL A 1 73 ? -16.831 -1.349 -4.446 1.00 78.69 73 VAL A O 1
ATOM 571 N N . TYR A 1 74 ? -17.104 -0.362 -2.461 1.00 82.25 74 TYR A N 1
ATOM 572 C CA . TYR A 1 74 ? -15.741 -0.637 -1.990 1.00 82.25 74 TYR A CA 1
ATOM 573 C C . TYR A 1 74 ? -15.564 -2.026 -1.357 1.00 82.25 74 TYR A C 1
ATOM 575 O O . TYR A 1 74 ? -14.443 -2.403 -1.014 1.00 82.25 74 TYR A O 1
ATOM 583 N N . ARG A 1 75 ? -16.631 -2.815 -1.179 1.00 87.44 75 ARG A N 1
ATOM 584 C CA . ARG A 1 75 ? -16.529 -4.127 -0.509 1.00 87.44 75 ARG A CA 1
ATOM 585 C C . ARG A 1 75 ? -15.959 -5.220 -1.410 1.00 87.44 75 ARG A C 1
ATOM 587 O O . ARG A 1 75 ? -15.375 -6.172 -0.897 1.00 87.44 75 ARG A O 1
ATOM 594 N N . ASN A 1 76 ? -16.067 -5.047 -2.727 1.00 81.62 76 ASN A N 1
ATOM 595 C CA . ASN A 1 76 ? -15.640 -6.020 -3.736 1.00 81.62 76 ASN A CA 1
ATOM 596 C C . ASN A 1 76 ? -14.345 -5.607 -4.459 1.00 81.62 76 ASN A C 1
ATOM 598 O O . ASN A 1 76 ? -14.104 -6.033 -5.585 1.00 81.62 76 ASN A O 1
ATOM 602 N N . LEU A 1 77 ? -13.496 -4.799 -3.812 1.00 83.06 77 LEU A N 1
ATOM 603 C CA . LEU A 1 77 ? -12.227 -4.341 -4.395 1.00 83.06 77 LEU A CA 1
ATOM 604 C C . LEU A 1 77 ? -11.267 -5.486 -4.760 1.00 83.06 77 LEU A C 1
ATOM 606 O O . LEU A 1 77 ? -10.495 -5.332 -5.696 1.00 83.06 77 LEU A O 1
ATOM 610 N N . ASP A 1 78 ? -11.341 -6.643 -4.092 1.00 85.69 78 ASP A N 1
ATOM 611 C CA . ASP A 1 78 ? -10.548 -7.826 -4.472 1.00 85.69 78 ASP A CA 1
ATOM 612 C C . ASP A 1 78 ? -10.797 -8.228 -5.936 1.00 85.69 78 ASP A C 1
ATOM 614 O O . ASP A 1 78 ? -9.853 -8.363 -6.706 1.00 85.69 78 ASP A O 1
ATOM 618 N N . HIS A 1 79 ? -12.066 -8.300 -6.353 1.00 82.12 79 HIS A N 1
ATOM 619 C CA . HIS A 1 79 ? -12.438 -8.634 -7.731 1.00 82.12 79 HIS A CA 1
ATOM 620 C C . HIS A 1 79 ? -11.924 -7.597 -8.739 1.00 82.12 79 HIS A C 1
ATOM 622 O O . HIS A 1 79 ? -11.549 -7.946 -9.855 1.00 82.12 79 HIS A O 1
ATOM 628 N N . VAL A 1 80 ? -11.905 -6.316 -8.351 1.00 78.44 80 VAL A N 1
ATOM 629 C CA . VAL A 1 80 ? -11.366 -5.221 -9.176 1.00 78.44 80 VAL A CA 1
ATOM 630 C C . VAL A 1 80 ? -9.879 -5.446 -9.443 1.00 78.44 80 VAL A C 1
ATOM 632 O O . VAL A 1 80 ? -9.415 -5.305 -10.570 1.00 78.44 80 VAL A O 1
ATOM 635 N N . PHE A 1 81 ? -9.121 -5.792 -8.404 1.00 78.62 81 PHE A N 1
ATOM 636 C CA . PHE A 1 81 ? -7.673 -5.935 -8.512 1.00 78.62 81 PHE A CA 1
ATOM 637 C C . PHE A 1 81 ? -7.235 -7.254 -9.151 1.00 78.62 81 PHE A C 1
ATOM 639 O O . PHE A 1 81 ? -6.177 -7.279 -9.780 1.00 78.62 81 PHE A O 1
ATOM 646 N N . ASP A 1 82 ? -8.032 -8.314 -9.018 1.00 81.56 82 ASP A N 1
ATOM 647 C CA . ASP A 1 82 ? -7.743 -9.614 -9.627 1.00 81.56 82 ASP A CA 1
ATOM 648 C C . ASP A 1 82 ? -8.071 -9.636 -11.133 1.00 81.56 82 ASP A C 1
ATOM 650 O O . ASP A 1 82 ? -7.350 -10.276 -11.897 1.00 81.56 82 ASP A O 1
ATOM 654 N N . ASN A 1 83 ? -9.087 -8.881 -11.581 1.00 74.81 83 ASN A N 1
ATOM 655 C CA . ASN A 1 83 ? -9.509 -8.804 -12.988 1.00 74.81 83 ASN A CA 1
ATOM 656 C C . ASN A 1 83 ? -9.582 -7.351 -13.501 1.00 74.81 83 ASN A C 1
ATOM 658 O O . ASN A 1 83 ? -10.665 -6.843 -13.802 1.00 74.81 83 ASN A O 1
ATOM 662 N N . PRO A 1 84 ? -8.437 -6.659 -13.660 1.00 63.69 84 PRO A N 1
ATOM 663 C CA . PRO A 1 84 ? -8.420 -5.242 -14.020 1.00 63.69 84 PRO A CA 1
ATOM 664 C C . PRO A 1 84 ? -8.937 -4.939 -15.436 1.00 63.69 84 PRO A C 1
ATOM 666 O O . PRO A 1 84 ? -9.309 -3.806 -15.721 1.00 63.69 84 PRO A O 1
ATOM 669 N N . ILE A 1 85 ? -8.968 -5.937 -16.325 1.00 63.03 85 ILE A N 1
ATOM 670 C CA . ILE A 1 85 ? -9.430 -5.804 -17.718 1.00 63.03 85 ILE A CA 1
ATOM 671 C C . ILE A 1 85 ? -10.967 -5.830 -17.804 1.00 63.03 85 ILE A C 1
ATOM 673 O O . ILE A 1 85 ? -11.542 -5.261 -18.726 1.00 63.03 85 ILE A O 1
ATOM 677 N N . GLU A 1 86 ? -11.638 -6.449 -16.827 1.00 59.62 86 GLU A N 1
ATOM 678 C CA . GLU A 1 86 ? -13.107 -6.523 -16.746 1.00 59.62 86 GLU A CA 1
ATOM 679 C C . GLU A 1 86 ? -13.723 -5.301 -16.047 1.00 59.62 86 GLU A C 1
ATOM 681 O O . GLU A 1 86 ? -14.945 -5.191 -15.930 1.00 59.62 86 GLU A O 1
A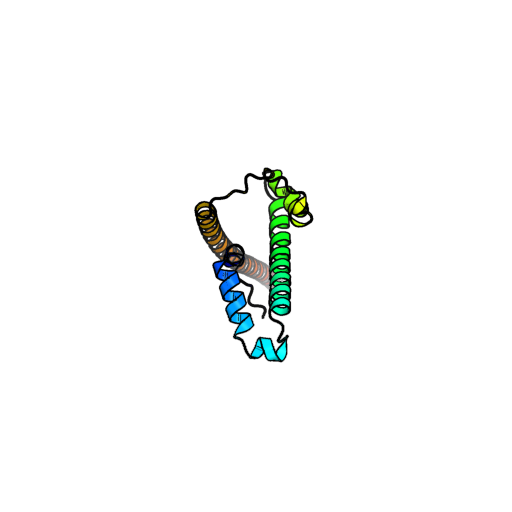TOM 686 N N . ILE A 1 87 ? -12.886 -4.367 -15.583 1.00 59.94 87 ILE A N 1
ATOM 687 C CA . ILE A 1 87 ? -13.329 -3.092 -15.029 1.00 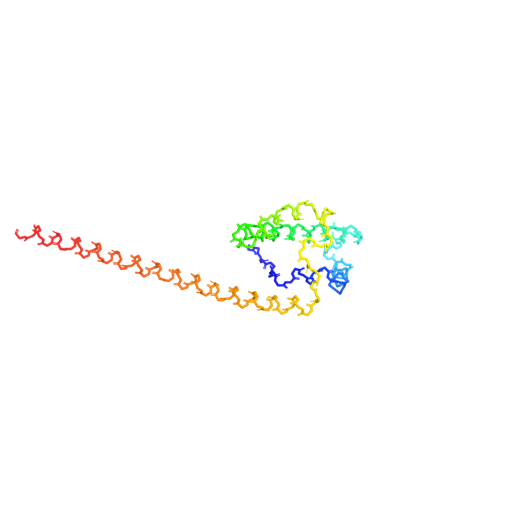59.94 87 ILE A CA 1
ATOM 688 C C . ILE A 1 87 ? -13.934 -2.261 -16.166 1.00 59.94 87 ILE A C 1
ATOM 690 O O . ILE A 1 87 ? -13.211 -1.664 -16.962 1.00 59.94 87 ILE A O 1
ATOM 694 N N . ASP A 1 88 ? -15.265 -2.182 -16.224 1.00 55.56 88 ASP A N 1
ATOM 695 C CA . ASP A 1 88 ? -15.943 -1.140 -16.997 1.00 55.56 88 ASP A CA 1
ATOM 696 C C . ASP A 1 88 ? -15.391 0.229 -16.558 1.00 55.56 88 ASP A C 1
ATOM 698 O O . ASP A 1 88 ? -15.253 0.501 -15.359 1.00 55.56 88 ASP A O 1
ATOM 702 N N . GLY A 1 89 ? -15.079 1.111 -17.513 1.00 53.62 89 GLY A N 1
ATOM 703 C CA . GLY A 1 89 ? -14.530 2.448 -17.255 1.00 53.62 89 GLY A CA 1
ATOM 704 C C . GLY A 1 89 ? -15.414 3.305 -16.335 1.00 53.62 89 GLY A C 1
ATOM 705 O O . GLY A 1 89 ? -14.960 4.311 -15.787 1.00 53.62 89 GLY A O 1
ATOM 706 N N . ASN A 1 90 ? -16.662 2.882 -16.113 1.00 53.28 90 ASN A N 1
ATOM 707 C CA . ASN A 1 90 ? -17.628 3.511 -15.226 1.00 53.28 90 ASN A CA 1
ATOM 708 C C . ASN A 1 90 ? -17.711 2.898 -13.808 1.00 53.28 90 ASN A C 1
ATOM 710 O O . ASN A 1 90 ? -18.481 3.401 -12.990 1.00 53.28 90 ASN A O 1
ATOM 714 N N . TRP A 1 91 ? -16.939 1.852 -13.464 1.00 54.47 91 TRP A N 1
ATOM 715 C CA . TRP A 1 91 ? -17.170 1.059 -12.240 1.00 54.47 91 TRP A CA 1
ATOM 716 C C . TRP A 1 91 ? -17.154 1.897 -10.947 1.00 54.47 91 TRP A C 1
ATOM 718 O O . TRP A 1 91 ? -17.846 1.565 -9.989 1.00 54.47 91 TRP A O 1
ATOM 728 N N . CYS A 1 92 ? -16.441 3.026 -10.896 1.00 53.59 92 CYS A N 1
ATOM 729 C CA . CYS A 1 92 ? -16.446 3.877 -9.699 1.00 53.59 92 CYS A CA 1
ATOM 730 C C . CYS A 1 92 ? -16.276 5.388 -9.963 1.00 53.59 92 CYS A C 1
ATOM 732 O O . CYS A 1 92 ? -15.988 6.136 -9.024 1.00 53.59 92 CYS A O 1
ATOM 734 N N . GLY A 1 93 ? -16.358 5.869 -11.211 1.00 54.56 93 GLY A N 1
ATOM 735 C CA . GLY A 1 93 ? -16.015 7.270 -11.512 1.00 54.56 93 GLY A CA 1
ATOM 736 C C . GLY A 1 93 ? -14.594 7.646 -11.052 1.00 54.56 93 GLY A C 1
ATOM 737 O O . GLY A 1 93 ? -14.347 8.767 -10.601 1.00 54.56 93 GLY A O 1
ATOM 738 N N . TRP A 1 94 ? -13.660 6.685 -11.117 1.00 59.00 94 TRP A N 1
ATOM 739 C CA . TRP A 1 94 ? -12.251 6.835 -10.716 1.00 59.00 94 TRP A CA 1
ATOM 740 C C . TRP A 1 94 ? -11.432 7.715 -11.665 1.00 59.00 94 TRP A C 1
ATOM 742 O O . TRP A 1 94 ? -10.222 7.850 -11.493 1.00 59.00 94 TRP A O 1
ATOM 752 N N . GLU A 1 95 ? -12.089 8.399 -12.598 1.00 56.12 95 GLU A N 1
ATOM 753 C CA . GLU A 1 95 ? -11.520 9.480 -13.389 1.00 56.12 95 GLU A CA 1
ATOM 754 C C . GLU A 1 95 ? -11.288 10.718 -12.496 1.00 56.12 95 GLU A C 1
ATOM 756 O O . GLU A 1 95 ? -11.936 11.767 -12.563 1.00 56.12 95 GLU A O 1
ATOM 761 N N . TYR A 1 96 ? -10.362 10.588 -11.551 1.00 57.38 96 TYR A N 1
ATOM 762 C CA . TYR A 1 96 ? -9.911 11.699 -10.741 1.00 57.38 96 TYR A CA 1
ATOM 763 C C . TYR A 1 96 ? -8.908 12.504 -11.556 1.00 57.38 96 TYR A C 1
ATOM 765 O O . TYR A 1 96 ? -7.807 12.048 -11.848 1.00 57.38 96 TYR A O 1
ATOM 773 N N . LYS A 1 97 ? -9.238 13.771 -11.829 1.00 64.69 97 LYS A N 1
ATOM 774 C CA . LYS A 1 97 ? -8.225 14.749 -12.247 1.00 64.69 97 LYS A CA 1
ATOM 775 C C . LYS A 1 97 ? -7.057 14.702 -11.254 1.00 64.69 97 LYS A C 1
ATOM 777 O O . LYS A 1 97 ? -7.293 14.751 -10.046 1.00 64.69 97 LYS A O 1
ATOM 782 N N . LEU A 1 98 ? -5.822 14.699 -11.756 1.00 66.75 98 LEU A N 1
ATOM 783 C CA . LEU A 1 98 ? -4.567 14.655 -10.988 1.00 66.75 98 LEU A CA 1
ATOM 784 C C . LEU A 1 98 ? -4.600 15.493 -9.691 1.00 66.75 98 LEU A C 1
ATOM 786 O O . LEU A 1 98 ? -4.363 14.991 -8.594 1.00 66.75 98 LEU A O 1
ATOM 790 N N . LYS A 1 99 ? -5.033 16.758 -9.791 1.00 71.44 99 LYS A N 1
ATOM 791 C CA . LYS A 1 99 ? -5.156 17.691 -8.651 1.00 71.44 99 LYS A CA 1
ATOM 792 C C . LYS A 1 99 ? -6.113 17.211 -7.551 1.00 71.44 99 LYS A C 1
ATOM 794 O O . LYS A 1 99 ? -5.938 17.543 -6.379 1.00 71.44 99 LYS A O 1
ATOM 799 N N . LYS A 1 100 ? -7.172 16.480 -7.908 1.00 76.62 100 LYS A N 1
ATOM 800 C CA . LYS A 1 100 ? -8.123 15.901 -6.950 1.00 76.62 100 LYS A CA 1
ATOM 801 C C . LYS A 1 100 ? -7.464 14.733 -6.211 1.00 76.62 100 LYS A C 1
ATOM 803 O O . LYS A 1 100 ? -7.615 14.665 -4.994 1.00 76.62 100 LYS A O 1
ATOM 808 N N . MET A 1 101 ? -6.682 13.894 -6.900 1.00 75.19 101 MET A N 1
ATOM 809 C CA . MET A 1 101 ? -5.906 12.824 -6.254 1.00 75.19 101 MET A CA 1
ATOM 810 C C . MET A 1 101 ? -4.875 13.387 -5.276 1.00 75.19 101 MET A C 1
ATOM 812 O O . MET A 1 101 ? -4.842 12.959 -4.128 1.00 75.19 101 MET A O 1
ATOM 816 N N . GLU A 1 102 ? -4.107 14.408 -5.666 1.00 77.94 102 GLU A N 1
ATOM 817 C CA . GLU A 1 102 ? -3.117 15.048 -4.783 1.00 77.94 102 GLU A CA 1
ATOM 818 C C . GLU A 1 102 ? -3.741 15.559 -3.475 1.00 77.94 102 GLU A C 1
ATOM 820 O O . GLU A 1 102 ? -3.199 15.348 -2.384 1.00 77.94 102 GLU A O 1
ATOM 825 N N . LYS A 1 103 ? -4.922 16.187 -3.563 1.00 84.25 103 LYS A N 1
ATOM 826 C CA . LYS A 1 103 ? -5.677 16.631 -2.382 1.00 84.25 103 LYS A CA 1
ATOM 827 C C . LYS A 1 103 ? -6.110 15.456 -1.504 1.00 84.25 103 LYS A C 1
ATOM 829 O O . LYS A 1 103 ? -5.971 15.545 -0.283 1.00 84.25 103 LYS A O 1
ATOM 834 N N . GLN A 1 104 ? -6.611 14.369 -2.097 1.00 81.88 104 GLN A N 1
ATOM 835 C CA . GLN A 1 104 ? -7.017 13.183 -1.335 1.00 81.88 104 GLN A CA 1
ATOM 836 C C . GLN A 1 104 ? -5.824 12.496 -0.670 1.00 81.88 104 GLN A C 1
ATOM 838 O O . GLN A 1 104 ? -5.896 12.172 0.512 1.00 81.88 104 GLN A O 1
ATOM 843 N N . VAL A 1 105 ? -4.691 12.385 -1.366 1.00 80.81 105 VAL A N 1
ATOM 844 C CA . VAL A 1 105 ? -3.443 11.862 -0.800 1.00 80.81 105 VAL A CA 1
ATOM 845 C C . VAL A 1 105 ? -2.996 12.715 0.387 1.00 80.81 105 VAL A C 1
ATOM 847 O O . VAL A 1 105 ? -2.672 12.172 1.441 1.00 80.81 105 VAL A O 1
ATOM 850 N N . LYS A 1 106 ? -3.037 14.051 0.282 1.00 85.88 106 LYS A N 1
ATOM 851 C CA . LYS A 1 106 ? -2.709 14.940 1.412 1.00 85.88 106 LYS A CA 1
ATOM 852 C C . LYS A 1 106 ? -3.644 14.718 2.608 1.00 85.88 106 LYS A C 1
ATOM 854 O O . LYS A 1 106 ? -3.178 14.696 3.747 1.00 85.88 106 LYS A O 1
ATOM 859 N N . LYS A 1 107 ? -4.942 14.518 2.358 1.00 88.50 107 LYS A N 1
ATOM 860 C CA . LYS A 1 107 ? -5.930 14.204 3.402 1.00 88.50 107 LYS A CA 1
ATOM 861 C C . LYS A 1 107 ? -5.637 12.852 4.064 1.00 88.50 107 LYS A C 1
ATOM 863 O O . LYS A 1 107 ? -5.600 12.782 5.289 1.00 88.50 107 LYS A O 1
ATOM 868 N N . MET A 1 108 ? -5.347 11.818 3.275 1.00 84.62 108 MET A N 1
ATOM 869 C CA . MET A 1 108 ? -4.953 10.496 3.776 1.00 84.62 108 MET A CA 1
ATOM 870 C C . MET A 1 108 ? -3.672 10.545 4.605 1.00 84.62 108 MET A C 1
ATOM 872 O O . MET A 1 108 ? -3.640 9.935 5.665 1.00 84.62 108 MET A O 1
ATOM 876 N N . LYS A 1 109 ? -2.647 11.305 4.192 1.00 84.50 109 LYS A N 1
ATOM 877 C CA . LYS A 1 109 ? -1.423 11.477 4.998 1.00 84.50 109 LYS A CA 1
ATOM 878 C C . LYS A 1 109 ? -1.733 12.049 6.379 1.00 84.50 109 LYS A C 1
ATOM 880 O O . LYS A 1 109 ? -1.196 11.567 7.368 1.00 84.50 109 LYS A O 1
ATOM 885 N N . ARG A 1 110 ? -2.618 13.051 6.447 1.00 92.62 110 ARG A N 1
ATOM 886 C CA . ARG A 1 110 ? -3.050 13.628 7.725 1.00 92.62 110 ARG A CA 1
ATOM 887 C C . ARG A 1 110 ? -3.762 12.589 8.590 1.00 92.62 110 ARG A C 1
ATOM 889 O O . ARG A 1 110 ? -3.453 12.498 9.768 1.00 92.62 110 ARG A O 1
ATOM 896 N N . PHE A 1 111 ? -4.677 11.808 8.015 1.00 88.12 111 PHE A N 1
ATOM 897 C CA . PHE A 1 111 ? -5.350 10.747 8.765 1.00 88.12 111 PHE A CA 1
ATOM 898 C C . PHE A 1 111 ? -4.382 9.670 9.240 1.00 88.12 111 PHE A C 1
ATOM 900 O O . PHE A 1 111 ? -4.426 9.329 10.409 1.00 88.12 111 PHE A O 1
ATOM 907 N N . ALA A 1 112 ? -3.465 9.207 8.391 1.00 88.19 112 ALA A N 1
ATOM 908 C CA . ALA A 1 112 ? -2.455 8.229 8.781 1.00 88.19 112 ALA A CA 1
ATOM 909 C C . ALA A 1 112 ? -1.586 8.730 9.946 1.00 88.19 112 ALA A C 1
ATOM 911 O O . ALA A 1 112 ? -1.324 7.967 10.867 1.00 88.19 112 ALA A O 1
ATOM 912 N N . ALA A 1 113 ? -1.190 10.008 9.938 1.00 91.50 113 ALA A N 1
ATOM 913 C CA . ALA A 1 113 ? -0.424 10.601 11.033 1.00 91.50 113 ALA A CA 1
ATOM 914 C C . ALA A 1 113 ? -1.230 10.652 12.343 1.00 91.50 113 ALA A C 1
ATOM 916 O O . ALA A 1 113 ? -0.727 10.254 13.385 1.00 91.50 113 ALA A O 1
ATOM 917 N N . VAL A 1 114 ? -2.495 11.085 12.280 1.00 94.06 114 VAL A N 1
ATOM 918 C CA . VAL A 1 114 ? -3.380 11.132 13.457 1.00 94.06 114 VAL A CA 1
ATOM 919 C C . VAL A 1 114 ? -3.682 9.728 13.983 1.00 94.06 114 VAL A C 1
ATOM 921 O O . VAL A 1 114 ? -3.692 9.518 15.187 1.00 94.06 114 VAL A O 1
ATOM 924 N N . THR A 1 115 ? -3.913 8.753 13.102 1.00 90.50 115 THR A N 1
ATOM 925 C CA . THR A 1 115 ? -4.138 7.359 13.500 1.00 90.50 115 THR A CA 1
ATOM 926 C C . THR A 1 115 ? -2.891 6.748 14.124 1.00 90.50 115 THR A C 1
ATOM 928 O O . THR A 1 115 ? -3.026 6.023 15.099 1.00 90.50 115 THR A O 1
ATOM 931 N N . LEU A 1 116 ? -1.696 7.049 13.606 1.00 94.12 116 LEU A N 1
ATOM 932 C CA . LEU A 1 116 ? -0.448 6.597 14.217 1.00 94.12 116 LEU A CA 1
ATOM 933 C C . LEU A 1 116 ? -0.301 7.154 15.637 1.00 94.12 116 LEU A C 1
ATOM 935 O O . LEU A 1 116 ? -0.102 6.375 16.560 1.00 94.12 116 LEU A O 1
ATOM 939 N N . GLN A 1 117 ? -0.503 8.464 15.813 1.00 96.56 117 GLN A N 1
ATOM 940 C CA . GLN A 1 117 ? -0.478 9.095 17.135 1.00 96.56 117 GLN A CA 1
ATOM 941 C C . GLN A 1 117 ? -1.514 8.464 18.081 1.00 96.56 117 GLN A C 1
ATOM 943 O O . GLN A 1 117 ? -1.202 8.147 19.221 1.00 96.56 117 GLN A O 1
ATOM 948 N N . LEU A 1 118 ? -2.738 8.222 17.603 1.00 95.81 118 LEU A N 1
ATOM 949 C CA . LEU A 1 118 ? -3.770 7.552 18.394 1.00 95.81 118 LEU A CA 1
ATOM 950 C C . LEU A 1 118 ? -3.355 6.128 18.801 1.00 95.81 118 LEU A C 1
ATOM 952 O O . LEU A 1 118 ? -3.641 5.707 19.916 1.00 95.81 118 LEU A O 1
ATOM 956 N N . CYS A 1 119 ? -2.707 5.371 17.913 1.00 94.88 119 CYS A N 1
ATOM 957 C CA . CYS A 1 119 ? -2.201 4.038 18.239 1.00 94.88 119 CYS A CA 1
ATOM 958 C C . CYS A 1 119 ? -1.125 4.090 19.331 1.00 94.88 119 CYS A C 1
ATOM 960 O O . CYS A 1 119 ? -1.183 3.277 20.248 1.00 94.88 119 CYS A O 1
ATOM 962 N N . GLU A 1 120 ? -0.202 5.051 19.257 1.00 97.00 120 GLU A N 1
ATOM 963 C CA . GLU A 1 120 ? 0.819 5.280 20.291 1.00 97.00 120 GLU A CA 1
ATOM 964 C C . GLU A 1 120 ? 0.169 5.643 21.639 1.00 97.00 120 GLU A C 1
ATOM 966 O O . GLU A 1 120 ? 0.512 5.076 22.673 1.00 97.00 120 GLU A O 1
ATOM 971 N N . GLU A 1 121 ? -0.833 6.530 21.638 1.00 96.94 121 GLU A N 1
ATOM 972 C CA . GLU A 1 121 ? -1.572 6.905 22.853 1.00 96.94 121 GLU A CA 1
ATOM 973 C C . GLU A 1 121 ? -2.339 5.720 23.467 1.00 96.94 121 GLU A C 1
ATOM 975 O O . GLU A 1 121 ? -2.373 5.572 24.690 1.00 96.94 121 GLU A O 1
ATOM 980 N N . LEU A 1 122 ? -2.929 4.851 22.640 1.00 97.19 122 LEU A N 1
ATOM 981 C CA . LEU A 1 122 ? -3.616 3.640 23.101 1.00 97.19 122 LEU A CA 1
ATOM 982 C C . LEU A 1 122 ? -2.654 2.611 23.708 1.00 97.19 122 LEU A C 1
ATOM 984 O O . LEU A 1 122 ? -3.026 1.925 24.661 1.00 97.19 122 LEU A O 1
ATOM 988 N N . GLU A 1 123 ? -1.434 2.502 23.183 1.00 96.88 123 GLU A N 1
ATOM 989 C CA . GLU A 1 123 ? -0.395 1.640 23.753 1.00 96.88 123 GLU A CA 1
ATOM 990 C C . GLU A 1 123 ? 0.008 2.131 25.150 1.00 96.88 123 GLU A C 1
ATOM 992 O O . GLU A 1 123 ? -0.048 1.359 26.108 1.00 96.88 123 GLU A O 1
ATOM 997 N N . VAL A 1 124 ? 0.268 3.436 25.297 1.00 97.06 124 VAL A N 1
ATOM 998 C CA . VAL A 1 124 ? 0.555 4.065 26.600 1.00 97.06 124 VAL A CA 1
ATOM 999 C C . VAL A 1 124 ? -0.603 3.873 27.582 1.00 97.06 124 VAL A C 1
ATOM 1001 O O . VAL A 1 124 ? -0.389 3.528 28.745 1.00 97.06 124 VAL A O 1
ATOM 1004 N N . LEU A 1 125 ? -1.847 4.065 27.135 1.00 96.69 125 LEU A N 1
ATOM 1005 C CA . LEU A 1 125 ? -3.025 3.862 27.979 1.00 96.69 125 LEU A CA 1
ATOM 1006 C C . LEU A 1 125 ? -3.126 2.408 28.464 1.00 96.69 125 LEU A C 1
ATOM 1008 O O . LEU A 1 125 ? -3.333 2.177 29.654 1.00 96.69 125 LEU A O 1
ATOM 1012 N N . SER A 1 126 ? -2.900 1.436 27.578 1.00 96.75 126 SER A N 1
ATOM 1013 C CA . SER A 1 126 ? -2.872 0.010 27.927 1.00 96.75 126 SER A CA 1
ATOM 1014 C C . SER A 1 126 ? -1.767 -0.319 28.944 1.00 96.75 126 SER A C 1
ATOM 1016 O O . SER A 1 126 ? -1.974 -1.123 29.858 1.00 96.75 126 SER A O 1
ATOM 1018 N N . GLU A 1 127 ? -0.588 0.297 28.834 1.00 95.94 127 GLU A N 1
ATOM 1019 C CA . GLU A 1 127 ? 0.482 0.141 29.829 1.00 95.94 127 GLU A CA 1
ATOM 1020 C C . GLU A 1 127 ? 0.070 0.673 31.207 1.00 95.94 127 GLU A C 1
ATOM 1022 O O . GLU A 1 127 ? 0.283 -0.004 32.220 1.00 95.94 127 GLU A O 1
ATOM 1027 N N . LEU A 1 128 ? -0.565 1.848 31.254 1.00 95.25 128 LEU A N 1
ATOM 1028 C CA . LEU A 1 128 ? -1.049 2.454 32.497 1.00 95.25 128 LEU A CA 1
ATOM 1029 C C . LEU A 1 128 ? -2.159 1.625 33.150 1.00 95.25 128 LEU A C 1
ATOM 1031 O O . LEU A 1 128 ? -2.107 1.384 34.358 1.00 95.25 128 LEU A O 1
ATOM 1035 N N . GLU A 1 129 ? -3.135 1.151 32.374 1.00 96.38 129 GLU A N 1
ATOM 1036 C CA . GLU A 1 129 ? -4.215 0.288 32.869 1.00 96.38 129 GLU A CA 1
ATOM 1037 C C . GLU A 1 129 ? -3.666 -1.019 33.453 1.00 96.38 129 GLU A C 1
ATOM 1039 O O . GLU A 1 129 ? -4.043 -1.425 34.557 1.00 96.38 129 GLU A O 1
ATOM 1044 N N . ASN A 1 130 ? -2.714 -1.649 32.760 1.00 94.38 130 ASN A N 1
ATOM 1045 C CA . ASN A 1 130 ? -2.041 -2.843 33.265 1.00 94.38 130 ASN A CA 1
ATOM 1046 C C . ASN A 1 130 ? -1.221 -2.548 34.532 1.00 94.38 130 ASN A C 1
ATOM 1048 O O . ASN A 1 130 ? -1.218 -3.357 35.464 1.00 94.38 130 ASN A O 1
ATOM 1052 N N . GLY A 1 131 ? -0.549 -1.396 34.603 1.00 93.31 131 GLY A N 1
ATOM 1053 C CA . GLY A 1 131 ? 0.164 -0.941 35.798 1.00 93.31 131 GLY A CA 1
ATOM 1054 C C . GLY A 1 131 ? -0.766 -0.753 36.999 1.00 93.31 131 GLY A C 1
ATOM 1055 O O . GLY A 1 131 ? -0.479 -1.256 38.088 1.00 93.31 131 GLY A O 1
ATOM 1056 N N . LEU A 1 132 ? -1.915 -0.105 36.790 1.00 91.75 132 LEU A N 1
ATOM 1057 C CA . LEU A 1 132 ? -2.936 0.089 37.820 1.00 91.75 132 LEU A CA 1
ATOM 1058 C C . LEU A 1 132 ? -3.490 -1.247 38.320 1.00 91.75 132 LEU A C 1
ATOM 1060 O O . LEU A 1 132 ? -3.587 -1.455 39.531 1.00 91.75 132 LEU A O 1
ATOM 1064 N N . LYS A 1 133 ? -3.797 -2.170 37.402 1.00 93.12 133 LYS A N 1
ATOM 1065 C CA . LYS A 1 133 ? -4.277 -3.511 37.747 1.00 93.12 133 LYS A CA 1
ATOM 1066 C C . LYS A 1 133 ? -3.273 -4.257 38.630 1.00 93.12 133 LYS A C 1
ATOM 1068 O O . LYS A 1 133 ? -3.645 -4.772 39.679 1.00 93.12 133 LYS A O 1
ATOM 1073 N N . ARG A 1 134 ? -1.982 -4.224 38.278 1.00 92.06 134 ARG A N 1
ATOM 1074 C CA . ARG A 1 134 ? -0.911 -4.834 39.089 1.00 92.06 134 ARG A CA 1
ATOM 1075 C C . ARG A 1 134 ? -0.797 -4.214 40.483 1.00 92.06 134 ARG A C 1
ATOM 1077 O O . ARG A 1 134 ? -0.546 -4.936 41.443 1.00 92.06 134 ARG A O 1
ATOM 1084 N N . LEU A 1 135 ? -0.965 -2.896 40.612 1.00 89.25 135 LEU A N 1
ATOM 1085 C CA . LEU A 1 135 ? -0.956 -2.222 41.916 1.00 89.25 135 LEU A CA 1
ATOM 1086 C C . LEU A 1 135 ? -2.155 -2.630 42.780 1.00 89.25 135 LEU A C 1
ATOM 1088 O O . LEU A 1 135 ? -1.982 -2.888 43.969 1.00 89.25 135 LEU A O 1
ATOM 1092 N N . GLN A 1 136 ? -3.350 -2.719 42.193 1.00 86.44 136 GLN A N 1
ATOM 1093 C CA . GLN A 1 136 ? -4.545 -3.190 42.897 1.00 86.44 136 GLN A CA 1
ATOM 1094 C C . GLN A 1 136 ? -4.394 -4.643 43.358 1.00 86.44 136 GLN A C 1
ATOM 1096 O O . GLN A 1 136 ? -4.651 -4.938 44.527 1.00 86.44 136 GLN A O 1
ATOM 1101 N N . ASP A 1 137 ? -3.899 -5.522 42.486 1.00 83.88 137 ASP A N 1
ATOM 1102 C CA . ASP A 1 137 ? -3.642 -6.922 42.825 1.00 83.88 137 ASP A CA 1
ATOM 1103 C C . ASP A 1 137 ? -2.614 -7.030 43.969 1.00 83.88 137 ASP A C 1
ATOM 1105 O O . ASP A 1 137 ? -2.846 -7.744 44.948 1.00 83.88 137 ASP A O 1
ATOM 1109 N N . ASN A 1 138 ? -1.525 -6.254 43.921 1.00 75.88 138 ASN A N 1
ATOM 1110 C CA . ASN A 1 138 ? -0.510 -6.218 44.980 1.00 75.88 138 ASN A CA 1
ATOM 11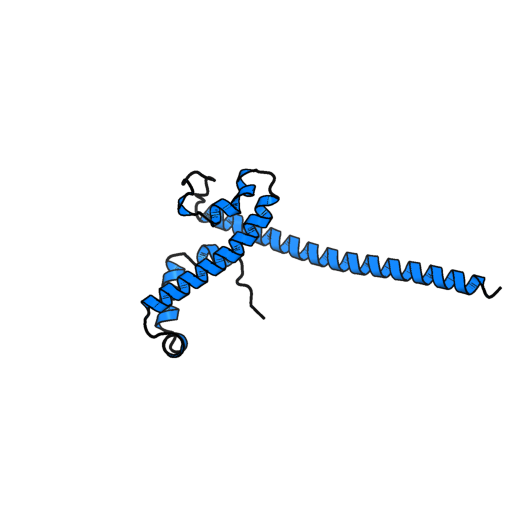11 C C . ASN A 1 138 ? -1.049 -5.686 46.317 1.00 75.88 138 ASN A C 1
ATOM 1113 O O . ASN A 1 138 ? -0.756 -6.273 47.358 1.00 75.88 138 ASN A O 1
ATOM 1117 N N . ASN A 1 139 ? -1.858 -4.623 46.308 1.00 69.31 139 ASN A N 1
ATOM 1118 C CA . ASN A 1 139 ? -2.490 -4.095 47.523 1.00 69.31 139 ASN A CA 1
ATOM 1119 C C . ASN A 1 139 ? -3.465 -5.107 48.141 1.00 69.31 139 ASN A C 1
ATOM 1121 O O . ASN A 1 139 ? -3.498 -5.265 49.361 1.00 69.31 139 ASN A O 1
ATOM 1125 N N . SER A 1 140 ? -4.216 -5.842 47.313 1.00 67.62 140 SER A N 1
ATOM 1126 C CA . SER A 1 140 ? -5.101 -6.909 47.794 1.00 67.62 140 SER A CA 1
ATOM 1127 C C . SER A 1 140 ? -4.321 -8.062 48.441 1.00 67.62 140 SER A C 1
ATOM 1129 O O . SER A 1 140 ? -4.758 -8.624 49.444 1.00 67.62 140 SER A O 1
ATOM 1131 N N . ASN A 1 141 ? -3.134 -8.378 47.915 1.00 62.28 141 ASN A N 1
ATOM 1132 C CA . ASN A 1 141 ? -2.257 -9.404 48.470 1.00 62.28 141 ASN A CA 1
ATOM 1133 C C . ASN A 1 141 ? -1.593 -8.947 49.780 1.00 62.28 141 ASN A C 1
ATOM 1135 O O . ASN A 1 141 ? -1.484 -9.750 50.702 1.00 62.28 141 ASN A O 1
ATOM 1139 N N . GLN A 1 142 ? -1.206 -7.670 49.898 1.00 60.53 142 GLN A N 1
ATOM 1140 C CA . GLN A 1 142 ? -0.677 -7.104 51.148 1.00 60.53 142 GLN A CA 1
ATOM 1141 C C . GLN A 1 142 ? -1.734 -7.050 52.259 1.00 60.53 142 GLN A C 1
ATOM 1143 O O . GLN A 1 142 ? -1.436 -7.408 53.393 1.00 60.53 142 GLN A O 1
ATOM 1148 N N . MET A 1 143 ? -2.978 -6.672 51.943 1.00 58.53 143 MET A N 1
ATOM 1149 C CA . MET A 1 143 ? -4.073 -6.706 52.923 1.00 58.53 143 MET A CA 1
ATOM 1150 C C . MET A 1 143 ? -4.352 -8.125 53.427 1.00 58.53 143 MET A C 1
ATOM 1152 O O . MET A 1 143 ? -4.532 -8.307 54.626 1.00 58.53 143 MET A O 1
ATOM 1156 N N . LYS A 1 144 ? -4.322 -9.130 52.541 1.00 59.94 144 LYS A N 1
ATOM 1157 C CA . LYS A 1 144 ? -4.478 -10.537 52.936 1.00 59.94 144 LYS A CA 1
ATOM 1158 C C . LYS A 1 144 ? -3.334 -11.022 53.824 1.00 59.94 144 LYS A C 1
ATOM 1160 O O . LYS A 1 144 ? -3.595 -11.715 54.792 1.00 59.94 144 LYS A O 1
ATOM 1165 N N . LEU A 1 145 ? -2.084 -10.661 53.526 1.00 57.88 145 LEU A N 1
ATOM 1166 C CA . LEU A 1 145 ? -0.923 -11.023 54.352 1.00 57.88 145 LEU A CA 1
ATOM 1167 C C . LEU A 1 145 ? -1.018 -10.451 55.773 1.00 57.88 145 LEU A C 1
ATOM 1169 O O . LEU A 1 145 ? -0.769 -11.177 56.730 1.00 57.88 145 LEU A O 1
ATOM 1173 N N . ASN A 1 146 ? -1.468 -9.204 55.910 1.00 56.62 146 ASN A N 1
ATOM 1174 C CA . ASN A 1 146 ? -1.633 -8.557 57.215 1.00 56.62 146 ASN A CA 1
ATOM 1175 C C . ASN A 1 146 ? -2.812 -9.127 58.032 1.00 56.62 146 ASN A C 1
ATOM 1177 O O . ASN A 1 146 ? -2.856 -8.943 59.244 1.00 56.62 146 ASN A O 1
ATOM 1181 N N . GLU A 1 147 ? -3.767 -9.807 57.392 1.00 55.69 147 GLU A N 1
ATOM 1182 C CA . GLU A 1 147 ? -4.897 -10.471 58.060 1.00 55.69 147 GLU A CA 1
ATOM 1183 C C . GLU A 1 147 ? -4.500 -11.832 58.668 1.00 55.69 147 GLU A C 1
ATOM 1185 O O . GLU A 1 147 ? -5.166 -12.315 59.577 1.00 55.69 147 GLU A O 1
ATOM 1190 N N . PHE A 1 148 ? -3.387 -12.431 58.220 1.00 55.53 148 PHE A N 1
ATOM 1191 C CA . PHE A 1 148 ? -2.835 -13.674 58.781 1.00 55.53 148 PHE A CA 1
ATOM 1192 C C . PHE A 1 148 ? -1.787 -13.451 59.889 1.00 55.53 148 PHE A C 1
ATOM 1194 O O . PHE A 1 148 ? -1.295 -14.428 60.452 1.00 55.53 148 PHE A O 1
ATOM 1201 N N . GLU A 1 149 ? -1.433 -12.199 60.202 1.00 50.16 149 GLU A N 1
ATO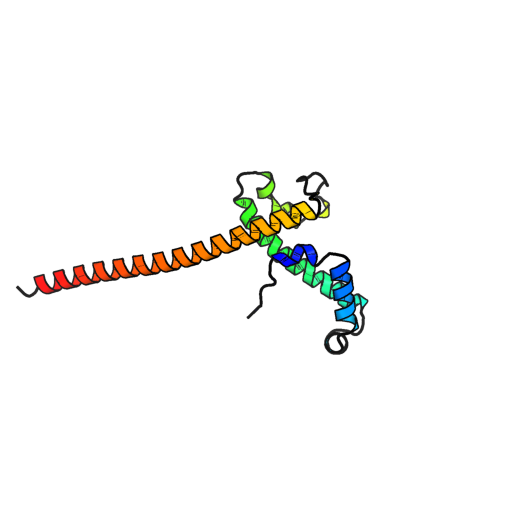M 1202 C CA . GLU A 1 149 ? -0.478 -11.838 61.267 1.00 50.16 149 GLU A CA 1
ATOM 1203 C C . GLU A 1 149 ? -1.147 -11.320 62.562 1.00 50.16 149 GLU A C 1
ATOM 1205 O O . GLU A 1 149 ? -0.444 -10.864 63.466 1.00 50.16 149 GLU A O 1
ATOM 1210 N N . ILE A 1 150 ? -2.480 -11.415 62.686 1.00 42.34 150 ILE A N 1
ATOM 1211 C CA . ILE A 1 150 ? -3.241 -11.084 63.912 1.00 42.34 150 ILE A CA 1
ATOM 1212 C C . ILE A 1 150 ? -3.715 -12.356 64.617 1.00 42.34 150 ILE A C 1
ATOM 1214 O O . ILE A 1 150 ? -4.295 -13.230 63.936 1.00 42.34 150 ILE A O 1
#

InterPro domains:
  IPR021864 Domain of unknown function DUF3475 [PF11961] (10-51)

Secondary structure (DSSP, 8-state):
---PPPTTSHHHHTSHHHHHHHHHHHHH-HHHHHHT-S-HHHHHHHHHHHHHHHHHHHHHHHHHHHTT-SSGGGTTHHHHHH-TTS--TTSS-----HHHHHHHHHHHHHHHHHHHHHHHHHHHHHHHHHHHHHHHHHHHHHHHHHHS--

pLDDT: mean 78.41, std 15.38, range [31.61, 97.19]

Foldseek 3Di:
DPPPDPPLCLVVCPPPVNLVVVLVCCQPDPCNCVPPHVDSVVVSVVVVVVSLVSVVVVLVVQQVVLCVDPDPLSNVSVVCSVCVVPDDPVSPCPPDDPVNVVVVSVVVVVVVVVVVVVVVVVVVVVVVVVVVVVVVVVVVVVVVVVVVVD

Organism: Helianthus annuus (NCBI:txid4232)